Protein AF-A0AAE0KAG1-F1 (afdb_monomer_lite)

Foldseek 3Di:
DDDDDDDDDDDDDDDDDDDDDDDDDPVNLVLLVVLQVVQDDPPDDRDLQSSCVSPPPDHSVRSVCCCQAPRPPLADDDDDDPLLLVLLVVQCVVPPLPQQSSCVSSSHHHSVRSVCCCLQPNPPLADPDDQDPVNVVLLVVCCVVPNLPLVVSCVVPPPRHHSVNSVVSVVVVVD

Organism: NCBI:txid330526

InterPro domains:
  IPR001005 SANT/Myb domain [PF00249] (21-68)
  IPR001005 SANT/Myb domain [PS50090] (16-71)
  IPR001005 SANT/Myb domain [PS50090] (72-122)
  IPR001005 SANT/Myb domain [PS50090] (123-174)
  IPR001005 SANT/Myb domain [SM00717] (20-73)
  IPR001005 SANT/Myb domain [SM00717] (76-124)
  IPR001005 SANT/Myb domain [SM00717] (127-175)
  IPR001005 SANT/Myb domain [cd00167] (24-68)
  IPR001005 SANT/Myb domain [cd00167] (79-119)
  IPR001005 SANT/Myb domain [cd00167] (130-170)
  IPR009057 Homedomain-like superfamily [SSF46689] (20-76)
  IPR009057 Homedomain-like superfamily [SSF46689] (75-170)
  IPR017884 SANT domain [PS51293] (75-114)
  IPR017930 Myb domain [PS51294] (19-68)
  IPR017930 Myb domain [PS51294] (72-126)
  IPR017930 Myb domain [PS51294] (128-175)
  IPR051575 Myb-like DNA-binding [PTHR46621] (21-173)

pLDDT: mean 86.09, std 18.93, range [28.58, 98.38]

Sequence (175 aa):
MSRVAQSTSHTSRGVGGQKARQVWTAEEDRLLSMAVAKETPQNGTISWHRVAAHLQGRNNKDCRKRWHYSIANTIRKGTWTREEDQKLLEAVEVYGPRWSKIAESVGTRNGDQCWKRWYDCLDPRIDKSPWTPEEDSTLLVQVAEHGRNWTEIVNKHFPNRTSLSAKNRYSILQR

Radius of gyration: 24.26 Å; chains: 1; bounding box: 65×44×78 Å

Structure (mmCIF, N/CA/C/O backbone):
data_AF-A0AAE0KAG1-F1
#
_entry.id   AF-A0AAE0KAG1-F1
#
loop_
_atom_site.group_PDB
_atom_site.id
_atom_site.type_symbol
_atom_site.label_atom_id
_atom_site.label_alt_id
_atom_site.label_comp_id
_atom_site.label_asym_id
_atom_site.label_entity_id
_atom_site.label_seq_id
_atom_site.pdbx_PDB_ins_code
_atom_site.Cartn_x
_atom_site.Cartn_y
_atom_site.Cartn_z
_atom_site.occupancy
_atom_site.B_iso_or_equiv
_atom_site.auth_seq_id
_atom_site.auth_comp_id
_atom_site.auth_asym_id
_atom_site.auth_atom_id
_atom_site.pdbx_PDB_model_num
ATOM 1 N N . MET A 1 1 ? -41.945 24.819 -52.074 1.00 39.94 1 MET A N 1
ATOM 2 C CA . MET A 1 1 ? -40.857 24.028 -52.688 1.00 39.94 1 MET A CA 1
ATOM 3 C C . MET A 1 1 ? -39.533 24.434 -52.058 1.00 39.94 1 MET A C 1
ATOM 5 O O . MET A 1 1 ? -39.208 25.604 -52.138 1.00 39.94 1 MET A O 1
ATOM 9 N N . SER A 1 2 ? -38.702 23.625 -51.420 1.00 35.97 2 SER A N 1
ATOM 10 C CA . SER A 1 2 ? -38.822 22.425 -50.586 1.00 35.97 2 SER A CA 1
ATOM 11 C C . SER A 1 2 ? -37.473 22.383 -49.852 1.00 35.97 2 SER A C 1
ATOM 13 O O . SER A 1 2 ? -36.434 22.552 -50.486 1.00 35.97 2 SER A O 1
ATOM 15 N N . ARG A 1 3 ? -37.487 22.291 -48.517 1.00 33.59 3 ARG A N 1
ATOM 16 C CA . ARG A 1 3 ? -36.282 22.378 -47.671 1.00 33.59 3 ARG A CA 1
ATOM 17 C C . ARG A 1 3 ? -35.404 21.134 -47.845 1.00 33.59 3 ARG A C 1
ATOM 19 O O . ARG A 1 3 ? -35.913 20.019 -47.886 1.00 33.59 3 ARG A O 1
ATOM 26 N N . VAL A 1 4 ? -34.093 21.355 -47.910 1.00 34.06 4 VAL A N 1
ATOM 27 C CA . VAL A 1 4 ? -33.045 20.327 -47.957 1.00 34.06 4 VAL A CA 1
ATOM 28 C C . VAL A 1 4 ? -33.028 19.558 -46.631 1.00 34.06 4 VAL A C 1
ATOM 30 O O . VAL A 1 4 ? -32.803 20.151 -45.577 1.00 34.06 4 VAL A O 1
ATOM 33 N N . ALA A 1 5 ? -33.270 18.247 -46.680 1.00 33.25 5 ALA A N 1
ATOM 34 C CA . ALA A 1 5 ? -33.117 17.348 -45.541 1.00 33.25 5 ALA A CA 1
ATOM 35 C C . ALA A 1 5 ? -31.656 16.874 -45.452 1.00 33.25 5 ALA A C 1
ATOM 37 O O . ALA A 1 5 ? -31.151 16.212 -46.357 1.00 33.25 5 ALA A O 1
ATOM 38 N N . GLN A 1 6 ? -30.973 17.222 -44.361 1.00 29.34 6 GLN A N 1
ATOM 39 C CA . GLN A 1 6 ? -29.658 16.682 -44.019 1.00 29.34 6 GLN A CA 1
ATOM 40 C C . GLN A 1 6 ? -29.838 15.257 -43.473 1.00 29.34 6 GLN A C 1
ATOM 42 O O . GLN A 1 6 ? -30.510 15.061 -42.463 1.00 29.34 6 GLN A O 1
ATOM 47 N N . SER A 1 7 ? -29.249 14.263 -44.142 1.00 29.62 7 SER A N 1
ATOM 48 C CA . SER A 1 7 ? -29.175 12.886 -43.640 1.00 29.62 7 SER A CA 1
ATOM 49 C C . SER A 1 7 ? -28.058 12.778 -42.604 1.00 29.62 7 SER A C 1
ATOM 51 O O . SER A 1 7 ? -26.878 12.850 -42.939 1.00 29.62 7 SER A O 1
ATOM 53 N N . THR A 1 8 ? -28.427 12.613 -41.337 1.00 30.09 8 THR A N 1
ATOM 54 C CA . THR A 1 8 ? -27.505 12.339 -40.233 1.00 30.09 8 THR A CA 1
ATOM 55 C C . THR A 1 8 ? -27.244 10.834 -40.141 1.00 30.09 8 THR A C 1
ATOM 57 O O . THR A 1 8 ? -28.046 10.065 -39.615 1.00 30.09 8 THR A O 1
ATOM 60 N N . SER A 1 9 ? -26.094 10.383 -40.642 1.00 30.95 9 SER A N 1
ATOM 61 C CA . SER A 1 9 ? -25.610 9.017 -40.427 1.00 30.95 9 SER A CA 1
ATOM 62 C C . SER A 1 9 ? -25.237 8.817 -38.952 1.00 30.95 9 SER A C 1
ATOM 64 O O . SER A 1 9 ? -24.207 9.308 -38.489 1.00 30.95 9 SER A O 1
ATOM 66 N N . HIS A 1 10 ? -26.083 8.103 -38.208 1.00 28.58 10 HIS A N 1
ATOM 67 C CA . HIS A 1 10 ? -25.784 7.619 -36.860 1.00 28.58 10 HIS A CA 1
ATOM 68 C C . HIS A 1 10 ? -24.826 6.424 -36.938 1.00 28.58 10 HIS A C 1
ATOM 70 O O . HIS A 1 10 ? -25.237 5.294 -37.194 1.00 28.58 10 HIS A O 1
ATOM 76 N N . THR A 1 11 ? -23.538 6.658 -36.690 1.00 31.88 11 THR A N 1
ATOM 77 C CA . THR A 1 11 ? -22.562 5.578 -36.495 1.00 31.88 11 THR A CA 1
ATOM 78 C C . THR A 1 11 ? -22.645 5.094 -35.050 1.00 31.88 11 THR A C 1
ATOM 80 O O . THR A 1 11 ? -22.101 5.715 -34.136 1.00 31.88 11 THR A O 1
ATOM 83 N N . SER A 1 12 ? -23.343 3.979 -34.838 1.00 30.27 12 SER A N 1
ATOM 84 C CA . SER A 1 12 ? -23.394 3.277 -33.553 1.00 30.27 12 SER A CA 1
ATOM 85 C C . SER A 1 12 ? -21.995 2.758 -33.190 1.00 30.27 12 SER A C 1
ATOM 87 O O . SER A 1 12 ? -21.448 1.889 -33.872 1.00 30.27 12 SER A O 1
ATOM 89 N N . ARG A 1 13 ? -21.371 3.318 -32.145 1.00 36.00 13 ARG A N 1
ATOM 90 C CA . ARG A 1 13 ? -20.106 2.808 -31.592 1.00 36.00 13 ARG A CA 1
ATOM 91 C C . ARG A 1 13 ? -20.413 1.660 -30.636 1.00 36.00 13 ARG A C 1
ATOM 93 O O . ARG A 1 13 ? -21.047 1.852 -29.604 1.00 36.00 13 ARG A O 1
ATOM 100 N N . GLY A 1 14 ? -19.947 0.476 -31.028 1.00 34.31 14 GLY A N 1
ATOM 101 C CA . GLY A 1 14 ? -20.160 -0.793 -30.346 1.00 34.31 14 GLY A CA 1
ATOM 102 C C . GLY A 1 14 ? -19.687 -0.821 -28.893 1.00 34.31 14 GLY A C 1
ATOM 103 O O . GLY A 1 14 ? -18.676 -0.229 -28.512 1.00 34.31 14 GLY A O 1
ATOM 104 N N . VAL A 1 15 ? -20.450 -1.570 -28.105 1.00 40.41 15 VAL A N 1
ATOM 105 C CA . VAL A 1 15 ? -20.203 -1.915 -26.707 1.00 40.41 15 VAL A CA 1
ATOM 106 C C . VAL A 1 15 ? -18.886 -2.690 -26.609 1.00 40.41 15 VAL A C 1
ATOM 108 O O . VAL A 1 15 ? -18.759 -3.802 -27.119 1.00 40.41 15 VAL A O 1
ATOM 111 N N . GLY A 1 16 ? -17.880 -2.090 -25.970 1.00 38.12 16 GLY A N 1
ATOM 112 C CA . GLY A 1 16 ? -16.602 -2.739 -25.695 1.00 38.12 16 GLY A CA 1
ATOM 113 C C . GLY A 1 16 ? -16.772 -3.855 -24.667 1.00 38.12 16 GLY A C 1
ATOM 114 O O . GLY A 1 16 ? -16.943 -3.584 -23.481 1.00 38.12 16 GLY A O 1
ATOM 115 N N . GLY A 1 17 ? -16.710 -5.108 -25.121 1.00 40.03 17 GLY A N 1
ATOM 116 C CA . GLY A 1 17 ? -16.670 -6.277 -24.247 1.00 40.03 17 GLY A CA 1
ATOM 117 C C . GLY A 1 17 ? -15.458 -6.219 -23.314 1.00 40.03 17 GLY A C 1
ATOM 118 O O . GLY A 1 17 ? -14.318 -6.053 -23.757 1.00 40.03 17 GLY A O 1
ATOM 119 N N . GLN A 1 18 ? -15.702 -6.340 -22.012 1.00 46.94 18 GLN A N 1
ATOM 120 C CA . GLN A 1 18 ? -14.654 -6.407 -20.999 1.00 46.94 18 GLN A CA 1
ATOM 121 C C . GLN A 1 18 ? -13.824 -7.680 -21.230 1.00 46.94 18 GLN A C 1
ATOM 123 O O . GLN A 1 18 ? -14.296 -8.791 -21.001 1.00 46.94 18 GLN A O 1
ATOM 128 N N . LYS A 1 19 ? -12.586 -7.537 -21.726 1.00 59.00 19 LYS A N 1
ATOM 129 C CA . LYS A 1 19 ? -11.667 -8.673 -21.892 1.00 59.00 19 LYS A CA 1
ATOM 130 C C . LYS A 1 19 ? -11.363 -9.290 -20.526 1.00 59.00 19 LYS A C 1
ATOM 132 O O . LYS A 1 19 ? -10.947 -8.584 -19.607 1.00 59.00 19 LYS A O 1
ATOM 137 N N . ALA A 1 20 ? -11.536 -10.606 -20.416 1.00 64.31 20 ALA A N 1
ATOM 138 C CA . ALA A 1 20 ? -11.183 -11.363 -19.222 1.00 64.31 20 ALA A CA 1
ATOM 139 C C . ALA A 1 20 ? -9.707 -11.136 -18.845 1.00 64.31 20 ALA A C 1
ATOM 141 O O . ALA A 1 20 ? -8.824 -11.070 -19.705 1.00 64.31 20 ALA A O 1
ATOM 142 N N . ARG A 1 21 ? -9.434 -10.998 -17.543 1.00 68.81 21 ARG A N 1
ATOM 143 C CA . ARG A 1 21 ? -8.091 -10.732 -17.016 1.00 68.81 21 ARG A CA 1
ATOM 144 C C . ARG A 1 21 ? -7.209 -11.971 -17.196 1.00 68.81 21 ARG A C 1
ATOM 146 O O . ARG A 1 21 ? -7.263 -12.895 -16.393 1.00 68.81 21 ARG A O 1
ATOM 153 N N . GLN A 1 22 ? -6.388 -11.982 -18.240 1.00 79.38 22 GLN A N 1
ATOM 154 C CA . GLN A 1 22 ? -5.492 -13.097 -18.551 1.00 79.38 22 GLN A CA 1
ATOM 155 C C . GLN A 1 22 ? -4.359 -13.209 -17.512 1.00 79.38 22 GLN A C 1
ATOM 157 O O . GLN A 1 22 ? -3.547 -12.290 -17.355 1.00 79.38 22 GLN A O 1
ATOM 162 N N . VAL A 1 23 ? -4.294 -14.340 -16.808 1.00 88.31 23 VAL A N 1
ATOM 163 C CA . VAL A 1 23 ? -3.287 -14.643 -15.773 1.00 88.31 23 VAL A CA 1
ATOM 164 C C . VAL A 1 23 ? -1.945 -14.976 -16.428 1.00 88.31 23 VAL A C 1
ATOM 166 O O . VAL A 1 23 ? -1.932 -15.617 -17.471 1.00 88.31 23 VAL A O 1
ATOM 169 N N . TRP A 1 24 ? -0.832 -14.500 -15.863 1.00 90.19 24 TRP A N 1
ATOM 170 C CA . TRP A 1 24 ? 0.523 -14.817 -16.339 1.00 90.19 24 TRP A CA 1
ATOM 171 C C . TRP A 1 24 ? 0.952 -16.207 -15.870 1.00 90.19 24 TRP A C 1
ATOM 173 O O . TRP A 1 24 ? 0.863 -16.508 -14.678 1.00 90.19 24 TRP A O 1
ATOM 183 N N . THR A 1 25 ? 1.420 -17.029 -16.800 1.00 91.62 25 THR A N 1
ATOM 184 C CA . THR A 1 25 ? 1.972 -18.362 -16.540 1.00 91.62 25 THR A CA 1
ATOM 185 C C . THR A 1 25 ? 3.476 -18.302 -16.270 1.00 91.62 25 THR A C 1
ATOM 187 O O . THR A 1 25 ? 4.148 -17.334 -16.625 1.00 91.62 25 THR A O 1
ATOM 190 N N . ALA A 1 26 ? 4.026 -19.360 -15.664 1.00 88.94 26 ALA A N 1
ATOM 191 C CA . ALA A 1 26 ? 5.466 -19.463 -15.422 1.00 88.94 26 ALA A CA 1
ATOM 192 C C . ALA A 1 26 ? 6.283 -19.458 -16.728 1.00 88.94 26 ALA A C 1
ATOM 194 O O . ALA A 1 26 ? 7.365 -18.875 -16.771 1.00 88.94 26 ALA A O 1
ATOM 195 N N . GLU A 1 27 ? 5.754 -20.053 -17.802 1.00 90.31 27 GLU A N 1
ATOM 196 C CA . GLU A 1 27 ? 6.417 -20.025 -19.109 1.00 90.31 27 GLU A CA 1
ATOM 197 C C . GLU A 1 27 ? 6.400 -18.618 -19.716 1.00 90.31 27 GLU A C 1
ATOM 199 O O . GLU A 1 27 ? 7.425 -18.152 -20.204 1.00 90.31 27 GLU A O 1
ATOM 204 N N . GLU A 1 28 ? 5.285 -17.887 -19.618 1.00 92.19 28 GLU A N 1
ATOM 205 C CA . GLU A 1 28 ? 5.250 -16.481 -20.039 1.00 92.19 28 GLU A CA 1
ATOM 206 C C . GLU A 1 28 ? 6.227 -15.615 -19.228 1.00 92.19 28 GLU A C 1
ATOM 208 O O . GLU A 1 28 ? 6.883 -14.746 -19.796 1.00 92.19 28 GLU A O 1
ATOM 213 N N . ASP A 1 29 ? 6.375 -15.852 -17.921 1.00 91.69 29 ASP A N 1
ATOM 214 C CA . ASP A 1 29 ? 7.367 -15.148 -17.098 1.00 91.69 29 ASP A CA 1
ATOM 215 C C . ASP A 1 29 ? 8.808 -15.461 -17.533 1.00 91.69 29 ASP A C 1
ATOM 217 O O . ASP A 1 29 ? 9.655 -14.560 -17.591 1.00 91.69 29 ASP A O 1
ATOM 221 N N . ARG A 1 30 ? 9.089 -16.724 -17.880 1.00 91.88 30 ARG A N 1
ATOM 222 C CA . ARG A 1 30 ? 10.385 -17.154 -18.421 1.00 91.88 30 ARG A CA 1
ATOM 223 C C . ARG A 1 30 ? 10.673 -16.465 -19.752 1.00 91.88 30 ARG A C 1
ATOM 225 O O . ARG A 1 30 ? 11.743 -15.877 -19.913 1.00 91.88 30 ARG A O 1
ATOM 232 N N . LEU A 1 31 ? 9.706 -16.470 -20.670 1.00 92.88 31 LEU A N 1
ATOM 233 C CA . LEU A 1 31 ? 9.805 -15.801 -21.968 1.00 92.88 31 LEU A CA 1
ATOM 234 C C . LEU A 1 31 ? 9.983 -14.289 -21.811 1.00 92.88 31 LEU A C 1
ATOM 236 O O . LEU A 1 31 ? 10.839 -13.710 -22.476 1.00 92.88 31 LEU A O 1
ATOM 240 N N . LEU A 1 32 ? 9.242 -13.655 -20.897 1.00 92.31 32 LEU A N 1
ATOM 241 C CA . LEU A 1 32 ? 9.390 -12.231 -20.601 1.00 92.31 32 LEU A CA 1
ATOM 242 C C . LEU A 1 32 ? 10.790 -11.913 -20.076 1.00 92.31 32 LEU A C 1
ATOM 244 O O . LEU A 1 32 ? 11.401 -10.943 -20.516 1.00 92.31 32 LEU A O 1
ATOM 248 N N . SER A 1 33 ? 11.322 -12.750 -19.187 1.00 91.38 33 SER A N 1
ATOM 249 C CA . SER A 1 33 ? 12.671 -12.576 -18.643 1.00 91.38 33 SER A CA 1
ATOM 250 C C . SER A 1 33 ? 13.749 -12.702 -19.712 1.00 91.38 33 SER A C 1
ATOM 252 O O . SER A 1 33 ? 14.633 -11.850 -19.801 1.00 91.38 33 SER A O 1
ATOM 254 N N . MET A 1 34 ? 13.644 -13.720 -20.568 1.00 91.25 34 MET A N 1
ATOM 255 C CA . MET A 1 34 ? 14.562 -13.915 -21.691 1.00 91.25 34 MET A CA 1
ATOM 256 C C . MET A 1 34 ? 14.482 -12.765 -22.700 1.00 91.25 34 MET A C 1
ATOM 258 O O . MET A 1 34 ? 15.513 -12.262 -23.145 1.00 91.25 34 MET A O 1
ATOM 262 N N . ALA A 1 35 ? 13.270 -12.321 -23.042 1.00 92.06 35 ALA A N 1
ATOM 263 C CA . ALA A 1 35 ? 13.053 -11.222 -23.974 1.00 92.06 35 ALA A CA 1
ATOM 264 C C . ALA A 1 35 ? 13.603 -9.898 -23.429 1.00 92.06 35 ALA A C 1
ATOM 266 O O . ALA A 1 35 ? 14.241 -9.157 -24.170 1.00 92.06 35 ALA A O 1
ATOM 267 N N . VAL A 1 36 ? 13.426 -9.612 -22.135 1.00 90.81 36 VAL A N 1
ATOM 268 C CA . VAL A 1 36 ? 14.023 -8.424 -21.512 1.00 90.81 36 VAL A CA 1
ATOM 269 C C . VAL A 1 36 ? 15.547 -8.512 -21.517 1.00 90.81 36 VAL A C 1
ATOM 271 O O . VAL A 1 36 ? 16.189 -7.544 -21.912 1.00 90.81 36 VAL A O 1
ATOM 274 N N . ALA A 1 37 ? 16.139 -9.654 -21.160 1.00 88.75 37 ALA A N 1
ATOM 275 C CA . ALA A 1 37 ? 17.594 -9.823 -21.205 1.00 88.75 37 ALA A CA 1
ATOM 276 C C . ALA A 1 37 ? 18.165 -9.622 -22.621 1.00 88.75 37 ALA A C 1
ATOM 278 O O . ALA A 1 37 ? 19.217 -9.010 -22.778 1.00 88.75 37 ALA A O 1
ATOM 279 N N . LYS A 1 38 ? 17.448 -10.087 -23.652 1.00 88.19 38 LYS A N 1
ATOM 280 C CA . LYS A 1 38 ? 17.839 -9.934 -25.059 1.00 88.19 38 LYS A CA 1
ATOM 281 C C . LYS A 1 38 ? 17.690 -8.498 -25.573 1.00 88.19 38 LYS A C 1
ATOM 283 O O . LYS A 1 38 ? 18.543 -8.020 -26.311 1.00 88.19 38 LYS A O 1
ATOM 288 N N . GLU A 1 39 ? 16.600 -7.828 -25.211 1.00 85.81 39 GLU A N 1
ATOM 289 C CA . GLU A 1 39 ? 16.239 -6.502 -25.730 1.00 85.81 39 GLU A CA 1
ATOM 290 C C . GLU A 1 39 ? 16.750 -5.342 -24.861 1.00 85.81 39 GLU A C 1
ATOM 292 O O . GLU A 1 39 ? 16.457 -4.188 -25.171 1.00 85.81 39 GLU A O 1
ATOM 297 N N . THR A 1 40 ? 17.490 -5.618 -23.778 1.00 83.75 40 THR A N 1
ATOM 298 C CA . THR A 1 40 ? 18.159 -4.592 -22.959 1.00 83.75 40 THR A CA 1
ATOM 299 C C . THR A 1 40 ? 19.528 -4.275 -23.569 1.00 83.75 40 THR A C 1
ATOM 301 O O . THR A 1 40 ? 20.446 -5.087 -23.449 1.00 83.75 40 THR A O 1
ATOM 304 N N . PRO A 1 41 ? 19.717 -3.112 -24.220 1.00 78.25 41 PRO A N 1
ATOM 305 C CA . PRO A 1 41 ? 21.027 -2.715 -24.719 1.00 78.25 41 PRO A CA 1
ATOM 306 C C . PRO A 1 41 ? 21.944 -2.388 -23.536 1.00 78.25 41 PRO A C 1
ATOM 308 O O . PRO A 1 41 ? 21.475 -1.887 -22.516 1.00 78.25 41 PRO A O 1
ATOM 311 N N . GLN A 1 42 ? 23.258 -2.570 -23.699 1.00 67.12 42 GLN A N 1
ATOM 312 C CA . GLN A 1 42 ? 24.260 -2.275 -22.658 1.00 67.12 42 GLN A CA 1
ATOM 313 C C . GLN A 1 42 ? 24.211 -0.826 -22.132 1.00 67.12 42 GLN A C 1
ATOM 315 O O . GLN A 1 42 ? 24.707 -0.572 -21.042 1.00 67.12 42 GLN A O 1
ATOM 320 N N . ASN A 1 43 ? 23.598 0.111 -22.869 1.00 60.25 43 ASN A N 1
ATOM 321 C CA . ASN A 1 43 ? 23.441 1.505 -22.450 1.00 60.25 43 ASN A CA 1
ATOM 322 C C . ASN A 1 43 ? 22.128 2.148 -22.952 1.00 60.25 43 ASN A C 1
ATOM 324 O O . ASN A 1 43 ? 22.111 3.297 -23.392 1.00 60.25 43 ASN A O 1
ATOM 328 N N . GLY A 1 44 ? 21.020 1.396 -22.961 1.00 73.38 44 GLY A N 1
ATOM 329 C CA . GLY A 1 44 ? 19.764 1.847 -23.575 1.00 73.38 44 GLY A CA 1
ATOM 330 C C . GLY A 1 44 ? 18.498 1.544 -22.779 1.00 73.38 44 GLY A C 1
ATOM 331 O O . GLY A 1 44 ? 18.499 0.811 -21.794 1.00 73.38 44 GLY A O 1
ATOM 332 N N . THR A 1 45 ? 17.385 2.119 -23.231 1.00 81.12 45 THR A N 1
ATOM 333 C CA . THR A 1 45 ? 16.052 1.846 -22.687 1.00 81.12 45 THR A CA 1
ATOM 334 C C . THR A 1 45 ? 15.454 0.587 -23.3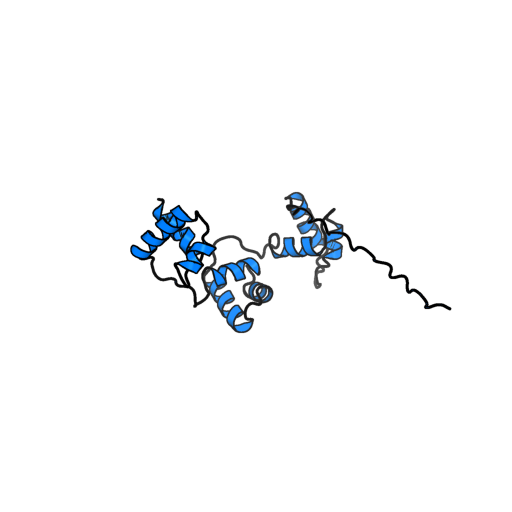17 1.00 81.12 45 THR A C 1
ATOM 336 O O . THR A 1 45 ? 15.588 0.342 -24.515 1.00 81.12 45 THR A O 1
ATOM 339 N N . ILE A 1 46 ? 14.766 -0.221 -22.506 1.00 85.88 46 ILE A N 1
ATOM 340 C CA . ILE A 1 46 ? 14.104 -1.448 -22.968 1.00 85.88 46 ILE A CA 1
ATOM 341 C C . ILE A 1 46 ? 12.952 -1.089 -23.914 1.00 85.88 46 ILE A C 1
ATOM 343 O O . ILE A 1 46 ? 12.013 -0.380 -23.533 1.00 85.88 46 ILE A O 1
ATOM 347 N N . SER A 1 47 ? 12.972 -1.637 -25.133 1.00 90.12 47 SER A N 1
ATOM 348 C CA . SER A 1 47 ? 11.851 -1.512 -26.067 1.00 90.12 47 SER A CA 1
ATOM 349 C C . SER A 1 47 ? 10.768 -2.547 -25.764 1.00 90.12 47 SER A C 1
ATOM 351 O O . SER A 1 47 ? 10.797 -3.679 -26.245 1.00 90.12 47 SER A O 1
ATOM 353 N N . TRP A 1 48 ? 9.747 -2.141 -25.008 1.00 92.19 48 TRP A N 1
ATOM 354 C CA . TRP A 1 48 ? 8.620 -3.017 -24.656 1.00 92.19 48 TRP A CA 1
ATOM 355 C C . TRP A 1 48 ? 7.818 -3.531 -25.858 1.00 92.19 48 TRP A C 1
ATOM 357 O O . TRP A 1 48 ? 7.149 -4.554 -25.749 1.00 92.19 48 TRP A O 1
ATOM 367 N N . HIS A 1 49 ? 7.885 -2.846 -27.004 1.00 92.00 49 HIS A N 1
ATOM 368 C CA . HIS A 1 49 ? 7.305 -3.338 -28.257 1.00 92.00 49 HIS A CA 1
ATOM 369 C C . HIS A 1 49 ? 8.028 -4.589 -28.755 1.00 92.00 49 HIS A C 1
ATOM 371 O O . HIS A 1 49 ? 7.374 -5.554 -29.138 1.00 92.00 49 HIS A O 1
ATOM 377 N N . ARG A 1 50 ? 9.365 -4.593 -28.706 1.00 92.25 50 ARG A N 1
ATOM 378 C CA . ARG A 1 50 ? 10.169 -5.754 -29.104 1.00 92.25 50 ARG A CA 1
ATOM 379 C C . ARG A 1 50 ? 10.022 -6.894 -28.109 1.00 92.25 50 ARG A C 1
ATOM 381 O O . ARG A 1 50 ? 9.793 -8.022 -28.518 1.00 92.25 50 ARG A O 1
ATOM 388 N N . VAL A 1 51 ? 10.015 -6.582 -26.812 1.00 92.88 51 VAL A N 1
ATOM 389 C CA . VAL A 1 51 ? 9.738 -7.573 -25.760 1.00 92.88 51 VAL A CA 1
ATOM 390 C C . VAL A 1 51 ? 8.389 -8.262 -25.992 1.00 92.88 51 VAL A C 1
ATOM 392 O O . VAL A 1 51 ? 8.319 -9.486 -25.970 1.00 92.88 51 VAL A O 1
ATOM 395 N N . ALA A 1 52 ? 7.325 -7.503 -26.274 1.00 94.00 52 ALA A N 1
ATOM 396 C CA . ALA A 1 52 ? 5.999 -8.074 -26.517 1.00 94.00 52 ALA A CA 1
ATOM 397 C C . ALA A 1 52 ? 5.924 -8.953 -27.776 1.00 94.00 52 ALA A C 1
ATOM 399 O O . ALA A 1 52 ? 5.120 -9.878 -27.808 1.00 94.00 52 ALA A O 1
ATOM 400 N N . ALA A 1 53 ? 6.777 -8.733 -28.784 1.00 92.81 53 ALA A N 1
ATOM 401 C CA . ALA A 1 53 ? 6.826 -9.587 -29.974 1.00 92.81 53 ALA A CA 1
ATOM 402 C C . ALA A 1 53 ? 7.235 -11.041 -29.657 1.00 92.81 53 ALA A C 1
ATOM 404 O O . ALA A 1 53 ? 6.945 -11.943 -30.439 1.00 92.81 53 ALA A O 1
ATOM 405 N N . HIS A 1 54 ? 7.861 -11.280 -28.499 1.00 90.31 54 HIS A N 1
ATOM 406 C CA . HIS A 1 54 ? 8.203 -12.617 -28.010 1.00 90.31 54 HIS A CA 1
ATOM 407 C C . HIS A 1 54 ? 7.065 -13.311 -27.240 1.00 90.31 54 HIS A C 1
ATOM 409 O O . HIS A 1 54 ? 7.181 -14.497 -26.937 1.00 90.31 54 HIS A O 1
ATOM 415 N N . LEU A 1 55 ? 5.978 -12.603 -26.914 1.00 90.62 55 LEU A N 1
ATOM 416 C CA . LEU A 1 55 ? 4.881 -13.104 -26.082 1.00 90.62 55 LEU A CA 1
ATOM 417 C C . LEU A 1 55 ? 3.561 -13.063 -26.853 1.00 90.62 55 LEU A C 1
ATOM 419 O O . LEU A 1 55 ? 2.915 -12.022 -26.982 1.00 90.62 55 LEU A O 1
ATOM 423 N N . GLN A 1 56 ? 3.128 -14.222 -27.343 1.00 87.56 56 GLN A N 1
ATOM 424 C CA . GLN A 1 56 ? 1.861 -14.335 -28.061 1.00 87.56 56 GLN A CA 1
ATOM 425 C C . GLN A 1 56 ? 0.690 -13.963 -27.139 1.00 87.56 56 GLN A C 1
ATOM 427 O O . GLN A 1 56 ? 0.555 -14.481 -26.033 1.00 87.56 56 GLN A O 1
ATOM 432 N N . GLY A 1 57 ? -0.156 -13.033 -27.585 1.00 87.50 57 GLY A N 1
ATOM 433 C CA . GLY A 1 57 ? -1.326 -12.585 -26.824 1.00 87.50 57 GLY A CA 1
ATOM 434 C C . GLY A 1 57 ? -1.047 -11.562 -25.713 1.00 87.50 57 GLY A C 1
ATOM 435 O O . GLY A 1 57 ? -1.999 -11.107 -25.082 1.00 87.50 57 GLY A O 1
ATOM 436 N N . ARG A 1 58 ? 0.207 -11.135 -25.493 1.00 90.88 58 ARG A N 1
ATOM 437 C CA . ARG A 1 58 ? 0.543 -10.035 -24.569 1.00 90.88 58 ARG A CA 1
ATOM 438 C C . ARG A 1 58 ? 0.945 -8.789 -25.340 1.00 90.88 58 ARG A C 1
ATOM 440 O O . ARG A 1 58 ? 1.662 -8.856 -26.329 1.00 90.88 58 ARG A O 1
ATOM 447 N N . ASN A 1 59 ? 0.504 -7.625 -24.871 1.00 92.56 59 ASN A N 1
ATOM 448 C CA . ASN A 1 59 ? 0.949 -6.353 -25.438 1.00 92.56 59 ASN A CA 1
ATOM 449 C C . ASN A 1 59 ? 2.113 -5.749 -24.631 1.00 92.56 59 ASN A C 1
ATOM 451 O O . ASN A 1 59 ? 2.456 -6.198 -23.534 1.00 92.56 59 ASN A O 1
ATOM 455 N N . ASN A 1 60 ? 2.711 -4.686 -25.172 1.00 92.00 60 ASN A N 1
ATOM 456 C CA . ASN A 1 60 ? 3.832 -3.976 -24.553 1.00 92.00 60 ASN A CA 1
ATOM 457 C C . ASN A 1 60 ? 3.532 -3.454 -23.131 1.00 92.00 60 ASN A C 1
ATOM 459 O O . ASN A 1 60 ? 4.416 -3.491 -22.274 1.00 92.00 60 ASN A O 1
ATOM 463 N N . LYS A 1 61 ? 2.301 -3.006 -22.849 1.00 90.50 61 LYS A N 1
ATOM 464 C CA . LYS A 1 61 ? 1.889 -2.475 -21.544 1.00 90.50 61 LYS A CA 1
ATOM 465 C C . LYS A 1 61 ? 1.817 -3.599 -20.524 1.00 90.50 61 LYS A C 1
ATOM 467 O O . LYS A 1 61 ? 2.300 -3.422 -19.408 1.00 90.50 61 LYS A O 1
ATOM 472 N N . ASP A 1 62 ? 1.276 -4.749 -20.918 1.00 91.56 62 ASP A N 1
ATOM 473 C CA . ASP A 1 62 ? 1.198 -5.937 -20.069 1.00 91.56 62 ASP A CA 1
ATOM 474 C C . ASP A 1 62 ? 2.595 -6.433 -19.703 1.00 91.56 62 ASP A C 1
ATOM 476 O O . ASP A 1 62 ? 2.867 -6.665 -18.527 1.00 91.56 62 ASP A O 1
ATOM 480 N N . CYS A 1 63 ? 3.495 -6.521 -20.688 1.00 92.12 63 CYS A N 1
ATOM 481 C CA . CYS A 1 63 ? 4.885 -6.935 -20.484 1.00 92.12 63 CYS A CA 1
ATOM 482 C C . CYS A 1 63 ? 5.620 -5.970 -19.546 1.00 92.12 63 CYS A C 1
ATOM 484 O O . CYS A 1 63 ? 6.190 -6.392 -18.540 1.00 92.12 63 CYS A O 1
ATOM 486 N N . ARG A 1 64 ? 5.541 -4.659 -19.817 1.00 90.62 64 ARG A N 1
ATOM 487 C CA . ARG A 1 64 ? 6.149 -3.622 -18.970 1.00 90.62 64 ARG A CA 1
ATOM 488 C C . ARG A 1 64 ? 5.637 -3.700 -17.538 1.00 90.62 64 ARG A C 1
ATOM 490 O O . ARG A 1 64 ? 6.422 -3.651 -16.591 1.00 90.62 64 ARG A O 1
ATOM 497 N N . LYS A 1 65 ? 4.317 -3.807 -17.375 1.00 88.06 65 LYS A N 1
ATOM 498 C CA . LYS A 1 65 ? 3.684 -3.901 -16.061 1.00 88.06 65 LYS A CA 1
ATOM 499 C C . LYS A 1 65 ? 4.142 -5.164 -15.342 1.00 88.06 65 LYS A C 1
ATOM 501 O O . LYS A 1 65 ? 4.599 -5.068 -14.210 1.00 88.06 65 LYS A O 1
ATOM 506 N N . ARG A 1 66 ? 4.076 -6.331 -15.991 1.00 90.31 66 ARG A N 1
ATOM 507 C CA . ARG A 1 66 ? 4.494 -7.606 -15.393 1.00 90.31 66 ARG A CA 1
ATOM 508 C C . ARG A 1 66 ? 5.953 -7.572 -14.947 1.00 90.31 66 ARG A C 1
ATOM 510 O O . ARG A 1 66 ? 6.239 -7.983 -13.824 1.00 90.31 66 ARG A O 1
ATOM 517 N N . TRP A 1 67 ? 6.841 -7.025 -15.776 1.00 89.06 67 TRP A N 1
ATOM 518 C CA . TRP A 1 67 ? 8.252 -6.885 -15.436 1.00 89.06 67 TRP A CA 1
ATOM 519 C C . TRP A 1 67 ? 8.454 -6.045 -14.175 1.00 89.06 67 TRP A C 1
ATOM 521 O O . TRP A 1 67 ? 8.930 -6.562 -13.167 1.00 89.06 67 TRP A O 1
ATOM 531 N N . HIS A 1 68 ? 8.018 -4.783 -14.191 1.00 82.94 68 HIS A N 1
ATOM 532 C CA . HIS A 1 68 ? 8.261 -3.854 -13.083 1.00 82.94 68 HIS A CA 1
ATOM 533 C C . HIS A 1 68 ? 7.501 -4.191 -11.797 1.00 82.94 68 HIS A C 1
ATOM 535 O O . HIS A 1 68 ? 7.875 -3.704 -10.737 1.00 82.94 68 HIS A O 1
ATOM 541 N N . TYR A 1 69 ? 6.428 -4.981 -11.867 1.00 81.62 69 TYR A N 1
ATOM 542 C CA . TYR A 1 69 ? 5.602 -5.285 -10.697 1.00 81.62 69 TYR A CA 1
ATOM 543 C C . TYR A 1 69 ? 5.866 -6.670 -10.111 1.00 81.62 69 TYR A C 1
ATOM 545 O O . TYR A 1 69 ? 5.411 -6.944 -8.999 1.00 81.62 69 TYR A O 1
ATOM 553 N N . SER A 1 70 ? 6.498 -7.586 -10.849 1.00 77.25 70 SER A N 1
ATOM 554 C CA . SER A 1 70 ? 6.530 -8.996 -10.436 1.00 77.25 70 SER A CA 1
ATOM 555 C C . SER A 1 70 ? 7.786 -9.776 -10.803 1.00 77.25 70 SER A C 1
ATOM 557 O O . SER A 1 70 ? 8.077 -10.722 -10.075 1.00 77.25 70 SER A O 1
ATOM 559 N N . ILE A 1 71 ? 8.493 -9.429 -11.885 1.00 80.88 71 ILE A N 1
ATOM 560 C CA . ILE A 1 71 ? 9.641 -10.224 -12.364 1.00 80.88 71 ILE A CA 1
ATOM 561 C C . ILE A 1 71 ? 10.981 -9.554 -12.079 1.00 80.88 71 ILE A C 1
ATOM 563 O O . ILE A 1 71 ? 11.937 -10.251 -11.752 1.00 80.88 71 ILE A O 1
ATOM 567 N N . ALA A 1 72 ? 11.071 -8.227 -12.200 1.00 78.94 72 ALA A N 1
ATOM 568 C CA . ALA A 1 72 ? 12.319 -7.522 -11.951 1.00 78.94 72 ALA A CA 1
ATOM 569 C C . ALA A 1 72 ? 12.856 -7.913 -10.565 1.00 78.94 72 ALA A C 1
ATOM 571 O O . ALA A 1 72 ? 12.176 -7.709 -9.559 1.00 78.94 72 ALA A O 1
ATOM 572 N N . ASN A 1 73 ? 14.071 -8.472 -10.520 1.00 69.75 73 ASN A N 1
ATOM 573 C CA . ASN A 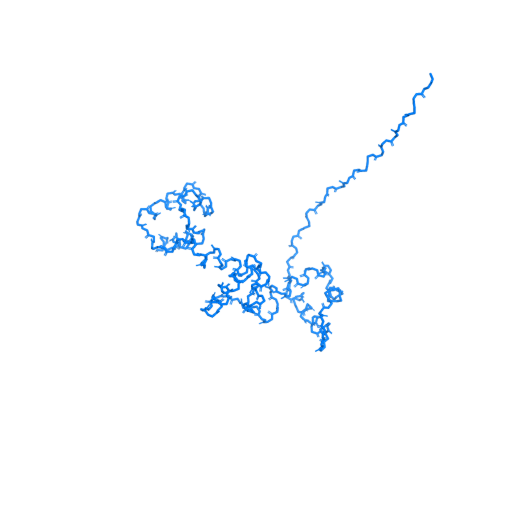1 73 ? 14.693 -8.994 -9.294 1.00 69.75 73 ASN A CA 1
ATOM 574 C C . ASN A 1 73 ?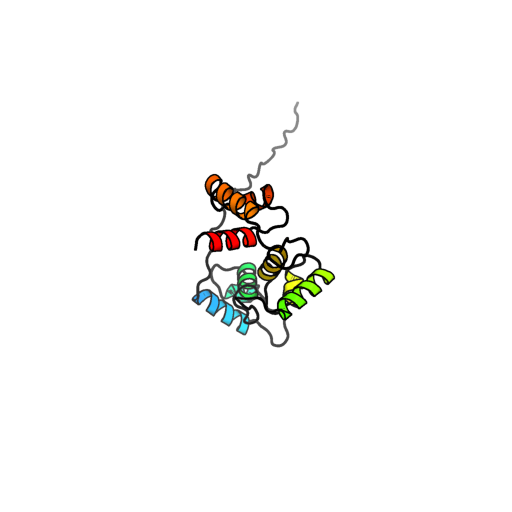 14.914 -7.907 -8.220 1.00 69.75 73 ASN A C 1
ATOM 576 O O . ASN A 1 73 ? 15.265 -8.190 -7.081 1.00 69.75 73 ASN A O 1
ATOM 580 N N . THR A 1 74 ? 14.696 -6.645 -8.583 1.00 74.12 74 THR A N 1
ATOM 581 C CA . THR A 1 74 ? 14.686 -5.511 -7.667 1.00 74.12 74 THR A CA 1
ATOM 582 C C . THR A 1 74 ? 13.436 -5.473 -6.784 1.00 74.12 74 THR A C 1
ATOM 584 O O . THR A 1 74 ? 13.486 -4.883 -5.713 1.00 74.12 74 THR A O 1
ATOM 587 N N . ILE A 1 75 ? 12.323 -6.110 -7.164 1.00 79.50 75 ILE A N 1
ATOM 588 C CA . ILE A 1 75 ? 11.058 -6.019 -6.423 1.00 79.50 75 ILE A CA 1
ATOM 589 C C . ILE A 1 75 ? 10.974 -7.088 -5.332 1.00 79.50 75 ILE A C 1
ATOM 591 O O . ILE A 1 75 ? 10.749 -8.271 -5.593 1.00 79.50 75 ILE A O 1
ATOM 595 N N . ARG A 1 76 ? 11.078 -6.655 -4.074 1.00 80.75 76 ARG A N 1
ATOM 596 C CA . ARG A 1 76 ? 10.975 -7.519 -2.895 1.00 80.75 76 ARG A CA 1
ATOM 597 C C . ARG A 1 76 ? 9.514 -7.764 -2.507 1.00 80.75 76 ARG A C 1
ATOM 599 O O . ARG A 1 76 ? 8.676 -6.855 -2.454 1.00 80.75 76 ARG A O 1
ATOM 606 N N . LYS A 1 77 ? 9.211 -9.020 -2.174 1.00 81.62 77 LYS A N 1
ATOM 607 C CA . LYS A 1 77 ? 7.952 -9.448 -1.543 1.00 81.62 77 LYS A CA 1
ATOM 608 C C . LYS A 1 77 ? 8.175 -9.630 -0.038 1.00 81.62 77 LYS A C 1
ATOM 610 O O . LYS A 1 77 ? 9.273 -9.978 0.379 1.00 81.62 77 LYS A O 1
ATOM 615 N N . GLY A 1 78 ? 7.129 -9.423 0.762 1.00 87.06 78 GLY A N 1
ATOM 616 C CA . GLY A 1 78 ? 7.173 -9.617 2.218 1.00 87.06 78 GLY A CA 1
ATOM 617 C C . GLY A 1 78 ? 7.326 -8.324 3.020 1.00 87.06 78 GLY A C 1
ATOM 618 O O . GLY A 1 78 ? 7.019 -7.240 2.516 1.00 87.06 78 GLY A O 1
ATOM 619 N N . THR A 1 79 ? 7.756 -8.473 4.275 1.00 92.44 79 THR A N 1
ATOM 620 C CA . THR A 1 79 ? 7.817 -7.431 5.313 1.00 92.44 79 THR A CA 1
ATOM 621 C C . THR A 1 79 ? 8.635 -6.220 4.881 1.00 92.44 79 THR A C 1
ATOM 623 O O . THR A 1 79 ? 9.665 -6.381 4.232 1.00 92.44 79 THR A O 1
ATOM 626 N N . TRP A 1 80 ? 8.163 -5.024 5.232 1.00 96.06 80 TRP A N 1
ATOM 627 C CA . TRP A 1 80 ? 8.872 -3.760 5.025 1.00 96.06 80 TRP A CA 1
ATOM 628 C C . TRP A 1 80 ? 9.974 -3.584 6.063 1.00 96.06 80 TRP A C 1
ATOM 630 O O . TRP A 1 80 ? 9.735 -3.811 7.251 1.00 96.06 80 TRP A O 1
ATOM 640 N N . THR A 1 81 ? 11.169 -3.198 5.624 1.00 96.38 81 THR A N 1
ATOM 641 C CA . THR A 1 81 ? 12.247 -2.816 6.544 1.00 96.38 81 THR A CA 1
ATOM 642 C C . THR A 1 81 ? 12.113 -1.351 6.957 1.00 96.38 81 THR A C 1
ATOM 644 O O . THR A 1 81 ? 11.413 -0.570 6.309 1.00 96.38 81 THR A O 1
ATOM 647 N N . ARG A 1 82 ? 12.802 -0.959 8.036 1.00 96.75 82 ARG A N 1
ATOM 648 C CA . ARG A 1 82 ? 12.797 0.436 8.507 1.00 96.75 82 ARG A CA 1
ATOM 649 C C . ARG A 1 82 ? 13.408 1.381 7.476 1.00 96.75 82 ARG A C 1
ATOM 651 O O . ARG A 1 82 ? 12.925 2.490 7.304 1.00 96.75 82 ARG A O 1
ATOM 658 N N . GLU A 1 83 ? 14.429 0.926 6.759 1.00 96.62 83 GLU A N 1
ATOM 659 C CA . GLU A 1 83 ? 15.094 1.689 5.702 1.00 96.62 83 GLU A CA 1
ATOM 660 C C . GLU A 1 83 ? 14.163 1.901 4.503 1.00 96.62 83 GLU A C 1
ATOM 662 O O . GLU A 1 83 ? 14.168 2.971 3.900 1.00 96.62 83 GLU A O 1
ATOM 667 N N . GLU A 1 84 ? 13.347 0.899 4.153 1.00 97.12 84 GLU A N 1
ATOM 668 C CA . GLU A 1 84 ? 12.332 1.045 3.105 1.00 97.12 84 GLU A CA 1
ATOM 669 C C . GLU A 1 84 ? 11.238 2.036 3.516 1.00 97.12 84 GLU A C 1
ATOM 671 O O . GLU A 1 84 ? 10.861 2.884 2.708 1.00 97.12 84 GLU A O 1
ATOM 676 N N . ASP A 1 85 ? 10.756 1.956 4.761 1.00 98.00 85 ASP A N 1
ATOM 677 C CA . ASP A 1 85 ? 9.775 2.905 5.298 1.00 98.00 85 ASP A CA 1
ATOM 678 C C . ASP A 1 85 ? 10.334 4.335 5.317 1.00 98.00 85 ASP A C 1
ATOM 680 O O . ASP A 1 85 ? 9.643 5.261 4.897 1.00 98.00 85 ASP A O 1
ATOM 684 N N . GLN A 1 86 ? 11.592 4.513 5.734 1.00 98.12 86 GLN A N 1
ATOM 685 C CA . GLN A 1 86 ? 12.258 5.815 5.768 1.00 98.12 86 GLN A CA 1
ATOM 686 C C . GLN A 1 86 ? 12.364 6.433 4.368 1.00 98.12 86 GLN A C 1
ATOM 688 O O . GLN A 1 86 ? 11.948 7.572 4.163 1.00 98.12 86 GLN A O 1
ATOM 693 N N . LYS A 1 87 ? 12.828 5.663 3.375 1.00 98.06 87 LYS A N 1
ATOM 694 C CA . LYS A 1 87 ? 12.879 6.123 1.977 1.00 98.06 87 LYS A CA 1
ATOM 695 C C . LYS A 1 87 ? 11.500 6.470 1.428 1.00 98.06 87 LYS A C 1
ATOM 697 O O . LYS A 1 87 ? 11.369 7.408 0.646 1.00 98.06 87 LYS A O 1
ATOM 702 N N . LEU A 1 88 ? 10.475 5.699 1.795 1.00 98.38 88 LEU A N 1
ATOM 703 C CA . LEU A 1 88 ? 9.104 5.959 1.371 1.00 98.38 88 LEU A CA 1
ATOM 704 C C . LEU A 1 88 ? 8.600 7.279 1.964 1.00 98.38 88 LEU A C 1
ATOM 706 O O . LEU A 1 88 ? 8.071 8.092 1.212 1.00 98.38 88 LEU A O 1
ATOM 710 N N . LEU A 1 89 ? 8.797 7.503 3.267 1.00 98.25 89 LEU A N 1
ATOM 711 C CA . LEU A 1 89 ? 8.433 8.746 3.957 1.00 98.25 89 LEU A CA 1
ATOM 712 C C . LEU A 1 89 ? 9.096 9.960 3.292 1.00 98.25 89 LEU A C 1
ATOM 714 O O . LEU A 1 89 ? 8.399 10.870 2.852 1.00 98.25 89 LEU A O 1
ATOM 718 N N . GLU A 1 90 ? 10.420 9.929 3.126 1.00 98.12 90 GLU A N 1
ATOM 719 C CA . GLU A 1 90 ? 11.183 11.001 2.469 1.00 98.12 90 GLU A CA 1
ATOM 720 C C . GLU A 1 90 ? 10.687 11.272 1.044 1.00 98.12 90 GLU A C 1
ATOM 722 O O . GLU A 1 90 ? 10.492 12.417 0.636 1.00 98.12 90 GLU A O 1
ATOM 727 N N . ALA A 1 91 ? 10.436 10.215 0.273 1.00 98.06 91 ALA A N 1
ATOM 728 C CA . ALA A 1 91 ? 9.956 10.353 -1.091 1.00 98.06 91 ALA A CA 1
ATOM 729 C C . ALA A 1 91 ? 8.516 10.889 -1.165 1.00 98.06 91 ALA A C 1
ATOM 731 O O . ALA A 1 91 ? 8.185 11.579 -2.129 1.00 98.06 91 ALA A O 1
ATOM 732 N N . VAL A 1 92 ? 7.654 10.603 -0.184 1.00 98.31 92 VAL A N 1
ATOM 733 C CA . VAL A 1 92 ? 6.305 11.189 -0.121 1.00 98.31 92 VAL A CA 1
ATOM 734 C C . VAL A 1 92 ? 6.376 12.687 0.159 1.00 98.31 92 VAL A C 1
ATOM 736 O O . VAL A 1 92 ? 5.661 13.437 -0.502 1.00 98.31 92 VAL A O 1
ATOM 739 N N . GLU A 1 93 ? 7.274 13.137 1.036 1.00 97.62 93 GLU A N 1
ATOM 740 C CA . GLU A 1 93 ? 7.493 14.571 1.283 1.00 97.62 93 GLU A CA 1
ATOM 741 C C . GLU A 1 93 ? 7.958 15.302 0.013 1.00 97.62 93 GLU A C 1
ATOM 743 O O . GLU A 1 93 ? 7.461 16.376 -0.324 1.00 97.62 93 GLU A O 1
ATOM 748 N N . VAL A 1 94 ? 8.868 14.694 -0.754 1.00 98.06 94 VAL A N 1
ATOM 749 C CA . VAL A 1 94 ? 9.411 15.307 -1.979 1.00 98.06 94 VAL A CA 1
ATOM 750 C C . VAL A 1 94 ? 8.425 15.243 -3.148 1.00 98.06 94 VAL A C 1
ATOM 752 O O . VAL A 1 94 ? 8.280 16.197 -3.920 1.00 98.06 94 VAL A O 1
ATOM 755 N N . TYR A 1 95 ? 7.772 14.096 -3.347 1.00 97.69 95 TYR A N 1
ATOM 756 C CA . TYR A 1 95 ? 7.005 13.834 -4.561 1.00 97.69 95 TYR A CA 1
ATOM 757 C C . TYR A 1 95 ? 5.486 13.903 -4.374 1.00 97.69 95 TYR A C 1
ATOM 759 O O . TYR A 1 95 ? 4.775 13.941 -5.383 1.00 97.69 95 TYR A O 1
ATOM 767 N N . GLY A 1 96 ? 4.956 13.947 -3.154 1.00 96.81 96 GLY A N 1
ATOM 768 C CA . GLY A 1 96 ? 3.527 13.755 -2.901 1.00 96.81 96 GLY A CA 1
ATOM 769 C C . GLY A 1 96 ? 3.051 12.366 -3.368 1.00 96.81 96 GLY A C 1
ATOM 770 O O . GLY A 1 96 ? 3.866 11.456 -3.510 1.00 96.81 96 GLY A O 1
ATOM 771 N N . PRO A 1 97 ? 1.759 12.162 -3.694 1.00 95.50 97 PRO A N 1
ATOM 772 C CA . PRO A 1 97 ? 1.191 10.843 -4.019 1.00 95.50 97 PRO A CA 1
ATOM 773 C C . PRO A 1 97 ? 1.546 10.334 -5.437 1.00 95.50 97 PRO A C 1
ATOM 775 O O . PRO A 1 97 ? 0.722 9.745 -6.139 1.00 95.50 97 PRO A O 1
ATOM 778 N N . ARG A 1 98 ? 2.783 10.556 -5.897 1.00 96.88 98 ARG A N 1
ATOM 779 C CA . ARG A 1 98 ? 3.321 10.051 -7.171 1.00 96.88 98 ARG A CA 1
ATOM 780 C C . ARG A 1 98 ? 4.020 8.708 -6.949 1.00 96.88 98 ARG A C 1
ATOM 782 O O . ARG A 1 98 ? 5.244 8.608 -6.994 1.00 96.88 98 ARG A O 1
ATOM 789 N N . TRP A 1 99 ? 3.234 7.653 -6.751 1.00 95.62 99 TRP A N 1
ATOM 790 C CA . TRP A 1 99 ? 3.712 6.331 -6.308 1.00 95.62 99 TRP A CA 1
ATOM 791 C C . TRP A 1 99 ? 4.767 5.683 -7.203 1.00 95.62 99 TRP A C 1
ATOM 793 O O . TRP A 1 99 ? 5.653 5.004 -6.697 1.00 95.62 99 TRP A O 1
ATOM 803 N N . SER A 1 100 ? 4.725 5.921 -8.516 1.00 91.75 100 SER A N 1
ATOM 804 C CA . SER A 1 100 ? 5.774 5.443 -9.426 1.00 91.75 100 SER A CA 1
ATOM 805 C C . SER A 1 100 ? 7.133 6.087 -9.132 1.00 91.75 100 SER A C 1
ATOM 807 O O . SER A 1 100 ? 8.142 5.396 -9.162 1.00 91.75 100 SER A O 1
ATOM 809 N N . LYS A 1 101 ? 7.163 7.386 -8.795 1.00 92.62 101 LYS A N 1
ATOM 810 C CA . LYS A 1 101 ? 8.393 8.101 -8.416 1.00 92.62 101 LYS A CA 1
ATOM 811 C C . LYS A 1 101 ? 8.882 7.682 -7.035 1.00 92.62 101 LYS A C 1
ATOM 813 O O . LYS A 1 101 ? 10.065 7.437 -6.856 1.00 92.62 101 LYS A O 1
ATOM 818 N N . ILE A 1 102 ? 7.959 7.506 -6.092 1.00 96.62 102 ILE A N 1
ATOM 819 C CA . ILE A 1 102 ? 8.284 6.988 -4.757 1.00 96.62 102 ILE A CA 1
ATOM 820 C C . ILE A 1 102 ? 8.904 5.590 -4.850 1.00 96.62 102 ILE A C 1
ATOM 822 O O . ILE A 1 102 ? 9.907 5.313 -4.206 1.00 96.62 102 ILE A O 1
ATOM 826 N N . ALA A 1 103 ? 8.338 4.712 -5.679 1.00 93.50 103 ALA A N 1
ATOM 827 C CA . ALA A 1 103 ? 8.883 3.381 -5.926 1.00 93.50 103 ALA A CA 1
ATOM 828 C C . ALA A 1 103 ? 10.309 3.420 -6.502 1.00 93.50 103 ALA A C 1
ATOM 830 O O . ALA A 1 103 ? 11.145 2.620 -6.089 1.00 93.50 103 ALA A O 1
ATOM 831 N N . GLU A 1 104 ? 10.609 4.367 -7.401 1.00 91.81 104 GLU A N 1
ATOM 832 C CA . GLU A 1 104 ? 11.976 4.599 -7.895 1.00 91.81 104 GLU A CA 1
ATOM 833 C C . GLU A 1 104 ? 12.934 4.973 -6.747 1.00 91.81 104 GLU A C 1
ATOM 835 O O . GLU A 1 104 ? 14.037 4.434 -6.686 1.00 91.81 104 GLU A O 1
ATOM 840 N N . SER A 1 105 ? 12.508 5.821 -5.803 1.00 94.25 105 SER A N 1
ATOM 841 C CA . SER A 1 105 ? 13.311 6.206 -4.628 1.00 94.25 105 SER A CA 1
ATOM 842 C C . SER A 1 105 ? 13.497 5.074 -3.612 1.00 94.25 105 SER A C 1
ATOM 844 O O . SER A 1 105 ? 14.590 4.896 -3.074 1.00 94.25 105 SER A O 1
ATOM 846 N N . VAL A 1 106 ? 12.451 4.281 -3.356 1.00 94.69 106 VAL A N 1
ATOM 847 C CA . VAL A 1 106 ? 12.535 3.100 -2.479 1.00 94.69 106 VAL A CA 1
ATOM 848 C C . VAL A 1 106 ? 13.436 2.034 -3.113 1.00 94.69 106 VAL A C 1
ATOM 850 O O . VAL A 1 106 ? 14.227 1.390 -2.422 1.00 94.69 106 VAL A O 1
ATOM 853 N N . GLY A 1 107 ? 13.351 1.861 -4.435 1.00 90.69 107 GLY A N 1
ATOM 854 C CA . GLY A 1 107 ? 14.198 0.988 -5.252 1.00 90.69 107 GLY A CA 1
ATOM 855 C C . GLY A 1 107 ? 13.852 -0.501 -5.167 1.00 90.69 107 GLY A C 1
ATOM 856 O O . GLY A 1 107 ? 14.057 -1.235 -6.133 1.00 90.69 107 GLY A O 1
ATOM 857 N N . THR A 1 108 ? 13.291 -0.951 -4.042 1.00 91.62 108 THR A N 1
ATOM 858 C CA . THR A 1 108 ? 12.972 -2.365 -3.780 1.00 91.62 108 THR A CA 1
ATOM 859 C C . THR A 1 108 ? 11.486 -2.705 -3.851 1.00 91.62 108 THR A C 1
ATOM 861 O O . THR A 1 108 ? 11.102 -3.865 -3.688 1.00 91.62 108 THR A O 1
ATOM 864 N N . ARG A 1 109 ? 10.621 -1.709 -4.057 1.00 93.50 109 ARG A N 1
ATOM 865 C CA . ARG A 1 109 ? 9.159 -1.838 -3.999 1.00 93.50 109 ARG A CA 1
ATOM 866 C C . ARG A 1 109 ? 8.531 -1.154 -5.199 1.00 93.50 109 ARG A C 1
ATOM 868 O O . ARG A 1 109 ? 9.056 -0.163 -5.691 1.00 93.50 109 ARG A O 1
ATOM 875 N N . ASN A 1 110 ? 7.410 -1.684 -5.675 1.00 92.25 110 ASN A N 1
ATOM 876 C CA . ASN A 1 110 ? 6.638 -1.056 -6.745 1.00 92.25 110 ASN A CA 1
ATOM 877 C C . ASN A 1 110 ? 5.623 -0.037 -6.192 1.00 92.25 110 ASN A C 1
ATOM 879 O O . ASN A 1 110 ? 5.354 0.011 -4.991 1.00 92.25 110 ASN A O 1
ATOM 883 N N . GLY A 1 111 ? 5.035 0.764 -7.086 1.00 92.88 111 GLY A N 1
ATOM 884 C CA . GLY A 1 111 ? 4.124 1.848 -6.705 1.00 92.88 111 GLY A CA 1
ATOM 885 C C . GLY A 1 111 ? 2.907 1.385 -5.903 1.00 92.88 111 GLY A C 1
ATOM 886 O O . GLY A 1 111 ? 2.548 2.037 -4.928 1.00 92.88 111 GLY A O 1
ATOM 887 N N . ASP A 1 112 ? 2.316 0.236 -6.243 1.00 92.62 112 ASP A N 1
ATOM 888 C CA . ASP A 1 112 ? 1.148 -0.293 -5.525 1.00 92.62 112 ASP A CA 1
ATOM 889 C C . ASP A 1 112 ? 1.523 -0.727 -4.101 1.00 92.62 112 ASP A C 1
ATOM 891 O O . ASP A 1 112 ? 0.760 -0.517 -3.158 1.00 92.62 112 ASP A O 1
ATOM 895 N N . GLN A 1 113 ? 2.714 -1.313 -3.928 1.00 94.75 113 GLN A N 1
ATOM 896 C CA . GLN A 1 113 ? 3.239 -1.655 -2.607 1.00 94.75 113 GLN A CA 1
ATOM 897 C C . GLN A 1 113 ? 3.458 -0.392 -1.769 1.00 94.75 113 GLN A C 1
ATOM 899 O O . GLN A 1 113 ? 3.034 -0.371 -0.615 1.00 94.75 113 GLN A O 1
ATOM 904 N N . CYS A 1 114 ? 4.081 0.648 -2.338 1.00 96.75 114 CYS A N 1
ATOM 905 C CA . CYS A 1 114 ? 4.308 1.921 -1.649 1.00 96.75 114 CYS A CA 1
ATOM 906 C C . CYS A 1 114 ? 2.989 2.602 -1.266 1.00 96.75 114 CYS A C 1
ATOM 908 O O . CYS A 1 114 ? 2.817 2.986 -0.113 1.00 96.75 114 CYS A O 1
ATOM 910 N N . TRP A 1 115 ? 2.038 2.688 -2.203 1.00 97.50 115 TRP A N 1
ATOM 911 C CA . TRP A 1 115 ? 0.694 3.220 -1.958 1.00 97.50 115 TRP A CA 1
ATOM 912 C C . TRP A 1 115 ? 0.029 2.504 -0.785 1.00 97.50 115 TRP A C 1
ATOM 914 O O . TRP A 1 115 ? -0.414 3.136 0.172 1.00 97.50 115 TRP A O 1
ATOM 924 N N . LYS A 1 116 ? 0.024 1.168 -0.822 1.00 96.19 116 LYS A N 1
ATOM 925 C CA . LYS A 1 116 ? -0.583 0.363 0.232 1.00 96.19 116 LYS A CA 1
ATOM 926 C C . LYS A 1 116 ? 0.110 0.584 1.573 1.00 96.19 116 LYS A C 1
ATOM 928 O O . LYS A 1 116 ? -0.557 0.794 2.576 1.00 96.19 116 LYS A O 1
ATOM 933 N N . ARG A 1 117 ? 1.446 0.567 1.600 1.00 97.56 117 ARG A N 1
ATOM 934 C CA . ARG A 1 117 ? 2.221 0.779 2.828 1.00 97.56 117 ARG A CA 1
ATOM 935 C C . ARG A 1 117 ? 1.953 2.150 3.443 1.00 97.56 117 ARG A C 1
ATOM 937 O O . ARG A 1 117 ? 1.828 2.240 4.662 1.00 97.56 117 ARG A O 1
ATOM 944 N N . TRP A 1 118 ? 1.827 3.182 2.611 1.00 98.00 118 TRP A N 1
ATOM 945 C CA . TRP A 1 118 ? 1.462 4.518 3.059 1.00 98.00 118 TRP A CA 1
ATOM 946 C C . TRP A 1 118 ? 0.096 4.521 3.746 1.00 98.00 118 TRP A C 1
ATOM 948 O O . TRP A 1 118 ? 0.023 4.773 4.947 1.00 98.00 118 TRP A O 1
ATOM 958 N N . TYR A 1 119 ? -0.961 4.167 3.012 1.00 96.62 119 TYR A N 1
ATOM 959 C CA . TYR A 1 119 ? -2.340 4.294 3.493 1.00 96.62 119 TYR A CA 1
ATOM 960 C C . TYR A 1 119 ? -2.746 3.262 4.548 1.00 96.62 119 TYR A C 1
ATOM 962 O O . TYR A 1 119 ? -3.709 3.497 5.272 1.00 96.62 119 TYR A O 1
ATOM 970 N N . ASP A 1 120 ? -2.022 2.149 4.670 1.00 96.06 120 ASP A N 1
ATOM 971 C CA . ASP A 1 120 ? -2.292 1.156 5.711 1.00 96.06 120 ASP A CA 1
ATOM 972 C C . ASP A 1 120 ? -1.461 1.375 6.985 1.00 96.06 120 ASP A C 1
ATOM 974 O O . ASP A 1 120 ? -1.847 0.868 8.042 1.00 96.06 120 ASP A O 1
ATOM 978 N N . CYS A 1 121 ? -0.296 2.039 6.910 1.00 95.38 121 CYS A N 1
ATOM 979 C CA . CYS A 1 121 ? 0.677 2.024 8.013 1.00 95.38 121 CYS A CA 1
ATOM 980 C C . CYS A 1 121 ? 1.445 3.326 8.271 1.00 95.38 121 CYS A C 1
ATOM 982 O O . CYS A 1 121 ? 1.755 3.600 9.433 1.00 95.38 121 CYS A O 1
ATOM 984 N N . LEU A 1 122 ? 1.849 4.073 7.240 1.00 96.94 122 LEU A N 1
ATOM 985 C CA . LEU A 1 122 ? 2.813 5.172 7.410 1.00 96.94 122 LEU A CA 1
ATOM 986 C C . LEU A 1 122 ? 2.168 6.551 7.475 1.00 96.94 122 LEU A C 1
ATOM 988 O O . LEU A 1 122 ? 2.718 7.403 8.167 1.00 96.94 122 LEU A O 1
ATOM 992 N N . ASP A 1 123 ? 1.011 6.746 6.840 1.00 96.75 123 ASP A N 1
ATOM 993 C CA . ASP A 1 123 ? 0.313 8.029 6.850 1.00 96.75 123 ASP A CA 1
ATOM 994 C C . ASP A 1 123 ? 0.107 8.510 8.302 1.00 96.75 123 ASP A C 1
ATOM 996 O O . ASP A 1 123 ? -0.454 7.769 9.120 1.00 96.75 123 ASP A O 1
ATOM 1000 N N . PRO A 1 124 ? 0.581 9.717 8.658 1.00 95.94 124 PRO A N 1
ATOM 1001 C CA . PRO A 1 124 ? 0.498 10.231 10.023 1.00 95.94 124 PRO A CA 1
ATOM 1002 C C . PRO A 1 124 ? -0.943 10.457 10.491 1.00 95.94 124 PRO A C 1
ATOM 1004 O O . PRO A 1 124 ? -1.178 10.574 11.689 1.00 95.94 124 PRO A O 1
ATOM 1007 N N . ARG A 1 125 ? -1.914 10.487 9.571 1.00 95.50 125 ARG A N 1
ATOM 1008 C CA . ARG A 1 125 ? -3.341 10.597 9.898 1.00 95.50 125 ARG A CA 1
ATOM 1009 C C . ARG A 1 125 ? -3.947 9.283 10.383 1.00 95.50 125 ARG A C 1
ATOM 1011 O O . ARG A 1 125 ? -5.076 9.298 10.854 1.00 95.50 125 ARG A O 1
ATOM 1018 N N . ILE A 1 126 ? -3.240 8.161 10.243 1.00 96.44 126 ILE A N 1
ATOM 1019 C CA . ILE A 1 126 ? -3.727 6.855 10.692 1.00 96.44 126 ILE A CA 1
ATOM 1020 C C . ILE A 1 126 ? -3.651 6.772 12.213 1.00 96.44 126 ILE A C 1
ATOM 1022 O O . ILE A 1 126 ? -2.585 6.973 12.799 1.00 96.44 126 ILE A O 1
ATOM 1026 N N . ASP A 1 127 ? -4.755 6.367 12.833 1.00 96.00 127 ASP A N 1
ATOM 1027 C CA . ASP A 1 127 ? -4.786 6.026 14.246 1.00 96.00 127 ASP A CA 1
ATOM 1028 C C . ASP A 1 127 ? -4.130 4.658 14.497 1.00 96.00 127 ASP A C 1
ATOM 1030 O O . ASP A 1 127 ? -4.596 3.602 14.048 1.00 96.00 127 ASP A O 1
ATOM 1034 N N . LYS A 1 128 ? -3.017 4.700 15.233 1.00 94.00 128 LYS A N 1
ATOM 1035 C CA . LYS A 1 128 ? -2.194 3.546 15.624 1.00 94.00 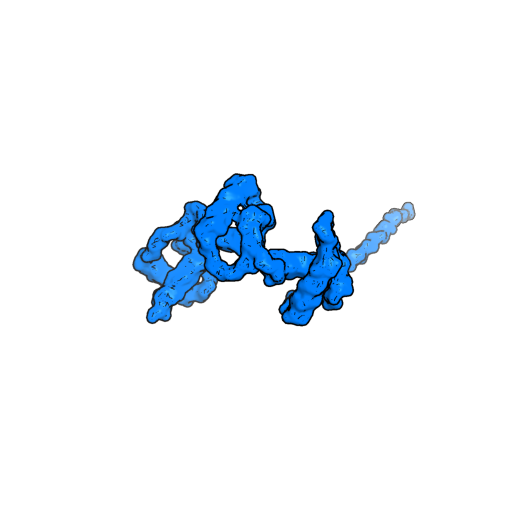128 LYS A CA 1
ATOM 1036 C C . LYS A 1 128 ? -2.322 3.229 17.117 1.00 94.00 128 LYS A C 1
ATOM 1038 O O . LYS A 1 128 ? -1.548 2.417 17.624 1.00 94.00 128 LYS A O 1
ATOM 1043 N N . SER A 1 129 ? -3.256 3.871 17.821 1.00 95.38 129 SER A N 1
ATOM 1044 C CA . SER A 1 129 ? -3.531 3.604 19.229 1.00 95.38 129 SER A CA 1
ATOM 1045 C C . SER A 1 129 ? -3.947 2.139 19.442 1.00 95.38 129 SER A C 1
ATOM 1047 O O . SER A 1 129 ? -4.519 1.512 18.534 1.00 95.38 129 SER A O 1
ATOM 1049 N N . PRO A 1 130 ? -3.659 1.555 20.620 1.00 96.50 130 PRO A N 1
ATOM 1050 C CA . PRO A 1 130 ? -4.196 0.250 20.985 1.00 96.50 130 PRO A CA 1
ATOM 1051 C C . PRO A 1 130 ? -5.725 0.228 20.872 1.00 96.50 130 PRO A C 1
ATOM 1053 O O . PRO A 1 130 ? -6.378 1.232 21.135 1.00 96.50 130 PRO A O 1
ATOM 1056 N N . TRP A 1 131 ? -6.281 -0.917 20.483 1.00 97.50 131 TRP A N 1
ATOM 1057 C CA . TRP A 1 131 ? -7.730 -1.121 20.471 1.00 97.50 131 TRP A CA 1
ATOM 1058 C C . TRP A 1 131 ? -8.264 -1.204 21.899 1.00 97.50 131 TRP A C 1
ATOM 1060 O O . TRP A 1 131 ? -7.705 -1.950 22.712 1.00 97.50 131 TRP A O 1
ATOM 1070 N N . THR A 1 132 ? -9.335 -0.469 22.190 1.00 97.56 132 THR A N 1
ATOM 1071 C CA . THR A 1 132 ? -10.017 -0.536 23.487 1.00 97.56 132 THR A CA 1
ATOM 1072 C C . THR A 1 132 ? -11.071 -1.654 23.518 1.00 97.56 132 THR A C 1
ATOM 1074 O O . THR A 1 132 ? -11.542 -2.096 22.465 1.00 97.56 132 THR A O 1
ATOM 1077 N N . PRO A 1 133 ? -11.485 -2.124 24.711 1.00 97.75 133 PRO A N 1
ATOM 1078 C CA . PRO A 1 133 ? -12.571 -3.102 24.836 1.00 97.75 133 PRO A CA 1
ATOM 1079 C C . PRO A 1 133 ? -13.904 -2.639 24.219 1.00 97.75 133 PRO A C 1
ATOM 1081 O O . PRO A 1 133 ? -14.673 -3.448 23.695 1.00 97.75 133 PRO A O 1
ATOM 1084 N N . GLU A 1 134 ? -14.186 -1.336 24.248 1.00 97.62 134 GLU A N 1
ATOM 1085 C CA . GLU A 1 134 ? -15.383 -0.737 23.649 1.00 97.62 134 GLU A CA 1
ATOM 1086 C C . GLU A 1 134 ? -15.315 -0.785 22.119 1.00 97.62 134 GLU A C 1
ATOM 1088 O O . GLU A 1 134 ? -16.300 -1.120 21.450 1.00 97.62 134 GLU A O 1
ATOM 1093 N N . GLU A 1 135 ? -14.139 -0.500 21.554 1.00 97.88 135 GLU A N 1
ATOM 1094 C CA . GLU A 1 135 ? -13.900 -0.632 20.120 1.00 97.88 135 GLU A CA 1
ATOM 1095 C C . GLU A 1 135 ? -13.997 -2.088 19.665 1.00 97.88 135 GLU A C 1
ATOM 1097 O O . GLU A 1 135 ? -14.587 -2.357 18.621 1.00 97.88 135 GLU A O 1
ATOM 1102 N N . ASP A 1 136 ? -13.482 -3.036 20.453 1.00 98.12 136 ASP A N 1
ATOM 1103 C CA . ASP A 1 136 ? -13.616 -4.468 20.172 1.00 98.12 136 ASP A CA 1
ATOM 1104 C C . ASP A 1 136 ? -15.076 -4.908 20.157 1.00 98.12 136 ASP A C 1
ATOM 1106 O O . ASP A 1 136 ? -15.511 -5.595 19.232 1.00 98.12 136 ASP A O 1
ATOM 1110 N N . SER A 1 137 ? -15.843 -4.481 21.162 1.00 97.81 137 SER A N 1
ATOM 1111 C CA . SER A 1 137 ? -17.274 -4.771 21.260 1.00 97.81 137 SER A CA 1
ATOM 1112 C C . SER A 1 137 ? -18.012 -4.230 20.036 1.00 97.81 137 SER A C 1
ATOM 1114 O O . SER A 1 137 ? -18.774 -4.953 19.392 1.00 97.81 137 SER A O 1
ATOM 1116 N N . THR A 1 138 ? -17.712 -2.986 19.653 1.00 98.12 138 THR A N 1
ATOM 1117 C CA . THR A 1 138 ? -18.259 -2.357 18.444 1.00 98.12 138 THR A CA 1
ATOM 1118 C C . THR A 1 138 ? -17.859 -3.135 17.190 1.00 98.12 138 THR A C 1
ATOM 1120 O O . THR A 1 138 ? -18.707 -3.438 16.355 1.00 98.12 138 THR A O 1
ATOM 1123 N N . LEU A 1 139 ? -16.588 -3.522 17.061 1.00 98.19 139 LEU A N 1
ATOM 1124 C CA . LEU A 1 139 ? -16.076 -4.252 15.904 1.00 98.19 139 LEU A CA 1
ATOM 1125 C C . LEU A 1 139 ? -16.776 -5.606 15.746 1.00 98.19 139 LEU A C 1
ATOM 1127 O O . LEU A 1 139 ? -17.151 -5.968 14.634 1.00 98.19 139 LEU A O 1
ATOM 1131 N N . LEU A 1 140 ? -16.980 -6.344 16.840 1.00 97.94 140 LEU A N 1
ATOM 1132 C CA . LEU A 1 140 ? -17.655 -7.642 16.823 1.00 97.94 140 LEU A CA 1
ATOM 1133 C C . LEU A 1 140 ? -19.125 -7.522 16.410 1.00 97.94 140 LEU A C 1
ATOM 1135 O O . LEU A 1 140 ? -19.568 -8.287 15.553 1.00 97.94 140 LEU A O 1
ATOM 1139 N N . VAL A 1 141 ? -19.856 -6.545 16.960 1.00 98.06 141 VAL A N 1
ATOM 1140 C CA . VAL A 1 141 ? -21.256 -6.275 16.586 1.00 98.06 141 VAL A CA 1
ATOM 1141 C C . VAL A 1 141 ? -21.356 -5.938 15.100 1.00 98.06 141 VAL A C 1
ATOM 1143 O O . VAL A 1 141 ? -22.136 -6.550 14.374 1.00 98.06 141 VAL A O 1
ATOM 1146 N N . GLN A 1 142 ? -20.512 -5.024 14.621 1.00 98.12 142 GLN A N 1
ATOM 1147 C CA . GLN A 1 142 ? -20.555 -4.569 13.232 1.00 98.12 142 GLN A CA 1
ATOM 1148 C C . GLN A 1 142 ? -20.142 -5.661 12.237 1.00 98.12 142 GLN A C 1
ATOM 1150 O O . GLN A 1 142 ? -20.706 -5.754 11.148 1.00 98.12 142 GLN A O 1
ATOM 1155 N N . VAL A 1 143 ? -19.203 -6.540 12.604 1.00 97.81 143 VAL A N 1
ATOM 1156 C CA . VAL A 1 143 ? -18.861 -7.71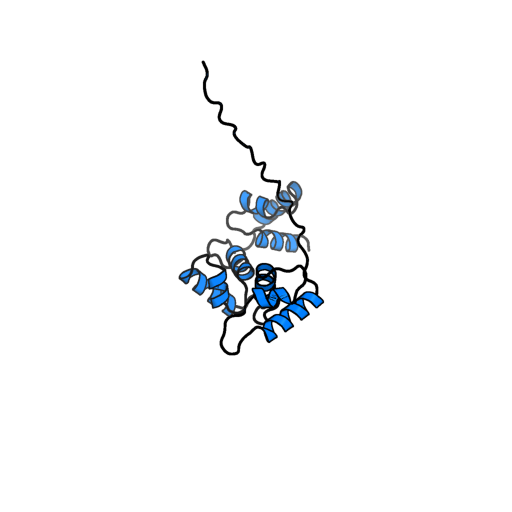2 11.781 1.00 97.81 143 VAL A CA 1
ATOM 1157 C C . VAL A 1 143 ? -19.989 -8.749 11.772 1.00 97.81 143 VAL A C 1
ATOM 1159 O O . VAL A 1 143 ? -20.187 -9.404 10.750 1.00 97.81 143 VAL A O 1
ATOM 1162 N N . ALA A 1 144 ? -20.734 -8.912 12.869 1.00 97.19 144 ALA A N 1
ATOM 1163 C CA . ALA A 1 144 ? -21.894 -9.802 12.902 1.00 97.19 144 ALA A CA 1
ATOM 1164 C C . ALA A 1 144 ? -23.042 -9.287 12.015 1.00 97.19 144 ALA A C 1
ATOM 1166 O O . ALA A 1 144 ? -23.691 -10.081 11.339 1.00 97.19 144 ALA A O 1
ATOM 1167 N N . GLU A 1 145 ? -23.254 -7.969 11.977 1.00 97.12 145 GLU A N 1
ATOM 1168 C CA . GLU A 1 145 ? -24.321 -7.326 11.200 1.00 97.12 145 GLU A CA 1
ATOM 1169 C C . GLU A 1 145 ? -23.989 -7.204 9.702 1.00 97.12 145 GLU A C 1
ATOM 1171 O O . GLU A 1 145 ? -24.807 -7.534 8.845 1.00 97.12 145 GLU A O 1
ATOM 1176 N N . HIS A 1 146 ? -22.777 -6.752 9.367 1.00 95.50 146 HIS A N 1
ATOM 1177 C CA . HIS A 1 146 ? -22.382 -6.412 7.992 1.00 95.50 146 HIS A CA 1
ATOM 1178 C C . HIS A 1 146 ? -21.389 -7.402 7.366 1.00 95.50 146 HIS A C 1
ATOM 1180 O O . HIS A 1 146 ? -20.948 -7.232 6.223 1.00 95.50 146 HIS A O 1
ATOM 1186 N N . GLY A 1 147 ? -20.997 -8.444 8.100 1.00 95.69 147 GLY A N 1
ATOM 1187 C CA . GLY A 1 147 ? -19.943 -9.358 7.683 1.00 95.69 147 GLY A CA 1
ATOM 1188 C C . GLY A 1 147 ? -18.567 -8.686 7.648 1.00 95.69 147 GLY A C 1
ATOM 1189 O O . GLY A 1 147 ? -18.290 -7.688 8.306 1.00 95.69 147 GLY A O 1
ATOM 1190 N N . ARG A 1 148 ? -17.650 -9.231 6.843 1.00 95.94 148 ARG A N 1
ATOM 1191 C CA . ARG A 1 148 ? -16.251 -8.763 6.758 1.00 95.94 148 ARG A CA 1
ATOM 1192 C C . ARG A 1 148 ? -16.070 -7.565 5.812 1.00 95.94 148 ARG A C 1
ATOM 1194 O O . ARG A 1 148 ? -15.061 -7.487 5.105 1.00 95.94 148 ARG A O 1
ATOM 1201 N N . ASN A 1 149 ? -17.030 -6.638 5.786 1.00 96.31 149 ASN A N 1
ATOM 1202 C CA . ASN A 1 149 ? -16.934 -5.397 5.016 1.00 96.31 149 ASN A CA 1
ATOM 1203 C C . ASN A 1 149 ? -16.107 -4.338 5.770 1.00 96.31 149 ASN A C 1
ATOM 1205 O O . ASN A 1 149 ? -16.620 -3.342 6.274 1.00 96.31 149 ASN A O 1
ATOM 1209 N N . TRP A 1 150 ? -14.795 -4.567 5.860 1.00 97.12 150 TRP A N 1
ATOM 1210 C CA . TRP A 1 150 ? -13.880 -3.742 6.660 1.00 97.12 150 TRP A CA 1
ATOM 1211 C C . TRP A 1 150 ? -13.876 -2.263 6.280 1.00 97.12 150 TRP A C 1
ATOM 1213 O O . TRP A 1 150 ? -13.659 -1.417 7.140 1.00 97.12 150 TRP A O 1
ATOM 1223 N N . THR A 1 151 ? -14.060 -1.942 4.999 1.00 95.19 151 THR A N 1
ATOM 1224 C CA . THR A 1 151 ? -14.064 -0.552 4.529 1.00 95.19 151 THR A CA 1
ATOM 1225 C C . THR A 1 151 ? -15.287 0.189 5.041 1.00 95.19 151 THR A C 1
ATOM 1227 O O . THR A 1 151 ? -15.149 1.284 5.575 1.00 95.19 151 THR A O 1
ATOM 1230 N N . GLU A 1 152 ? -16.468 -0.418 4.945 1.00 95.69 152 GLU A N 1
ATOM 1231 C CA . GLU A 1 152 ? -17.697 0.184 5.459 1.00 95.69 152 GLU A CA 1
ATOM 1232 C C . GLU A 1 152 ? -17.669 0.331 6.984 1.00 95.69 152 GLU A C 1
ATOM 1234 O O . GLU A 1 152 ? -17.949 1.414 7.495 1.00 95.69 152 GLU A O 1
ATOM 1239 N N . ILE A 1 153 ? -17.259 -0.724 7.695 1.00 97.25 153 ILE A N 1
ATOM 1240 C CA . ILE A 1 153 ? -17.202 -0.737 9.162 1.00 97.25 153 ILE A CA 1
ATOM 1241 C C . ILE A 1 153 ? -16.269 0.361 9.681 1.00 97.25 153 ILE A C 1
ATOM 1243 O O . ILE A 1 153 ? -16.648 1.145 10.548 1.00 97.25 153 ILE A O 1
ATOM 1247 N N . VAL A 1 154 ? -15.054 0.451 9.134 1.00 96.81 154 VAL A N 1
ATOM 1248 C CA . VAL A 1 154 ? -14.067 1.446 9.569 1.00 96.81 154 VAL A CA 1
ATOM 1249 C C . VAL A 1 154 ? -14.527 2.864 9.255 1.00 96.81 154 VAL A C 1
ATOM 1251 O O . VAL A 1 154 ? -14.484 3.716 10.136 1.00 96.81 154 VAL A O 1
ATOM 1254 N N . ASN A 1 155 ? -15.042 3.109 8.047 1.00 95.00 155 ASN A N 1
ATOM 1255 C CA . ASN A 1 155 ? -15.502 4.443 7.658 1.00 95.00 155 ASN A CA 1
ATOM 1256 C C . ASN A 1 155 ? -16.646 4.963 8.542 1.00 95.00 155 ASN A C 1
ATOM 1258 O O . ASN A 1 155 ? -16.747 6.171 8.741 1.00 95.00 155 ASN A O 1
ATOM 1262 N N . LYS A 1 156 ? -17.511 4.074 9.046 1.00 96.44 156 LYS A N 1
ATOM 1263 C CA . LYS A 1 156 ? -18.656 4.448 9.886 1.00 96.44 156 LYS A CA 1
ATOM 1264 C C . LYS A 1 156 ? -18.321 4.535 11.376 1.00 96.44 156 LYS A C 1
ATOM 1266 O O . LYS A 1 156 ? -18.840 5.421 12.046 1.00 96.44 156 LYS A O 1
ATOM 1271 N N . HIS A 1 157 ? -17.493 3.626 11.894 1.00 96.69 157 HIS A N 1
ATOM 1272 C CA . HIS A 1 157 ? -17.350 3.423 13.344 1.00 96.69 157 HIS A CA 1
ATOM 1273 C C . HIS A 1 157 ? -15.948 3.694 13.892 1.00 96.69 157 HIS A C 1
ATOM 1275 O O . HIS A 1 157 ? -15.805 3.904 15.091 1.00 96.69 157 HIS A O 1
ATOM 1281 N N . PHE A 1 158 ? -14.919 3.706 13.043 1.00 96.31 158 PHE A N 1
ATOM 1282 C CA . PHE A 1 158 ? -13.524 3.817 13.472 1.00 96.31 158 PHE A CA 1
ATOM 1283 C C . PHE A 1 158 ? -12.790 4.871 12.638 1.00 96.31 158 PHE A C 1
ATOM 1285 O O . PHE A 1 158 ? -11.941 4.521 11.808 1.00 96.31 158 PHE A O 1
ATOM 1292 N N . PRO A 1 159 ? -13.116 6.167 12.815 1.00 91.50 159 PRO A N 1
ATOM 1293 C CA . PRO A 1 159 ? -12.474 7.230 12.056 1.00 91.50 159 PRO A CA 1
ATOM 1294 C C . PRO A 1 159 ? -10.954 7.144 12.218 1.00 91.50 159 PRO A C 1
ATOM 1296 O O . PRO A 1 159 ? -10.447 6.887 13.305 1.00 91.50 159 PRO A O 1
ATOM 1299 N N . ASN A 1 160 ? -10.227 7.346 11.121 1.00 93.50 160 ASN A N 1
ATOM 1300 C CA . ASN A 1 160 ? -8.761 7.291 11.050 1.00 93.50 160 ASN A CA 1
ATOM 1301 C C . ASN A 1 160 ? -8.108 5.917 11.299 1.00 93.50 160 ASN A C 1
ATOM 1303 O O . ASN A 1 160 ? -6.908 5.781 11.052 1.00 93.50 160 ASN A O 1
ATOM 1307 N N . ARG A 1 161 ? -8.840 4.873 11.707 1.00 96.56 161 ARG A N 1
ATOM 1308 C CA . ARG A 1 161 ? -8.330 3.493 11.624 1.00 96.56 161 ARG A CA 1
ATOM 1309 C C . ARG A 1 161 ? -8.388 3.008 10.169 1.00 96.56 161 ARG A C 1
ATOM 1311 O O . ARG A 1 161 ? -9.023 3.620 9.315 1.00 96.56 161 ARG A O 1
ATOM 1318 N N . THR A 1 162 ? -7.695 1.914 9.852 1.00 97.38 162 THR A N 1
ATOM 1319 C CA . THR A 1 162 ? -7.647 1.359 8.488 1.00 97.38 162 THR A CA 1
ATOM 1320 C C . THR A 1 162 ? -8.399 0.038 8.416 1.00 97.38 162 THR A C 1
ATOM 1322 O O . THR A 1 162 ? -8.495 -0.708 9.391 1.00 97.38 162 THR A O 1
ATOM 1325 N N . SER A 1 163 ? -8.892 -0.322 7.229 1.00 97.00 163 SER A N 1
ATOM 1326 C CA . SER A 1 163 ? -9.479 -1.652 7.010 1.00 97.00 163 SER A CA 1
ATOM 1327 C C . SER A 1 163 ? -8.509 -2.781 7.381 1.00 97.00 163 SER A C 1
ATOM 1329 O O . SER A 1 163 ? -8.936 -3.835 7.855 1.00 97.00 163 SER A O 1
ATOM 1331 N N . LEU A 1 164 ? -7.199 -2.566 7.195 1.00 96.50 164 LEU A N 1
ATOM 1332 C CA . LEU A 1 164 ? -6.178 -3.519 7.614 1.00 96.50 164 LEU A CA 1
ATOM 1333 C C . LEU A 1 164 ? -6.114 -3.652 9.142 1.00 96.50 164 LEU A C 1
ATOM 1335 O O . LEU A 1 164 ? -6.043 -4.779 9.633 1.00 96.50 164 LEU A O 1
ATOM 1339 N N . SER A 1 165 ? -6.155 -2.544 9.892 1.00 97.12 165 SER A N 1
ATOM 1340 C CA . SER A 1 165 ? -6.092 -2.595 11.357 1.00 97.12 165 SER A CA 1
ATOM 1341 C C . SER A 1 165 ? -7.309 -3.311 11.951 1.00 97.12 165 SER A C 1
ATOM 1343 O O . SER A 1 165 ? -7.126 -4.193 12.789 1.00 97.12 165 SER A O 1
ATOM 1345 N N . ALA A 1 166 ? -8.518 -3.039 11.446 1.00 97.62 166 ALA A N 1
ATOM 1346 C CA . ALA A 1 166 ? -9.747 -3.716 11.872 1.00 97.62 166 ALA A CA 1
ATOM 1347 C C . ALA A 1 166 ? -9.716 -5.223 11.578 1.00 97.62 166 ALA A C 1
ATOM 1349 O O . ALA A 1 166 ? -9.977 -6.042 12.461 1.00 97.62 166 ALA A O 1
ATOM 1350 N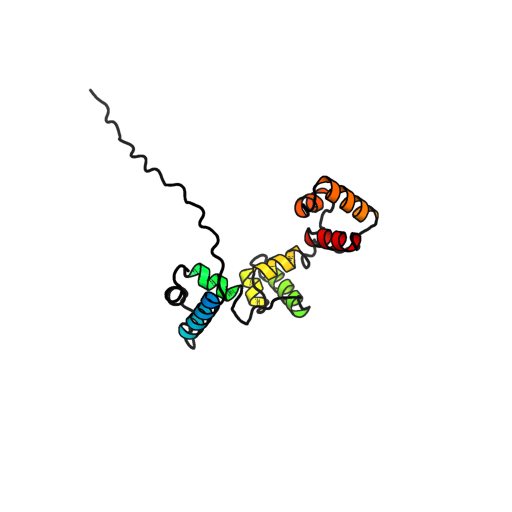 N . LYS A 1 167 ? -9.310 -5.616 10.363 1.00 97.56 167 LYS A N 1
ATOM 1351 C CA . LYS A 1 167 ? -9.150 -7.033 10.003 1.00 97.56 167 LYS A CA 1
ATOM 1352 C C . LYS A 1 167 ? -8.146 -7.742 10.918 1.00 97.56 167 LYS A C 1
ATOM 1354 O O . LYS A 1 167 ? -8.390 -8.875 11.345 1.00 97.56 167 LYS A O 1
ATOM 1359 N N . ASN A 1 168 ? -7.007 -7.103 11.189 1.00 97.00 168 ASN A N 1
ATOM 1360 C CA . ASN A 1 168 ? -5.969 -7.664 12.052 1.00 97.00 168 ASN A CA 1
ATOM 1361 C C . ASN A 1 168 ? -6.478 -7.820 13.487 1.00 97.00 168 ASN A C 1
ATOM 1363 O O . ASN A 1 168 ? -6.271 -8.878 14.077 1.00 97.00 168 ASN A O 1
ATOM 1367 N N . ARG A 1 169 ? -7.189 -6.816 14.020 1.00 97.81 169 ARG A N 1
ATOM 1368 C CA . ARG A 1 169 ? -7.779 -6.894 15.357 1.00 97.81 169 ARG A CA 1
ATOM 1369 C C . ARG A 1 169 ? -8.805 -8.009 15.459 1.00 97.81 169 ARG A C 1
ATOM 1371 O O . ARG A 1 169 ? -8.680 -8.858 16.334 1.00 97.81 169 ARG A O 1
ATOM 1378 N N . TYR A 1 170 ? -9.748 -8.071 14.524 1.00 98.00 170 TYR A N 1
ATOM 1379 C CA . TYR A 1 170 ? -10.737 -9.143 14.492 1.00 98.00 170 TYR A CA 1
ATOM 1380 C C . TYR A 1 170 ? -10.070 -10.524 14.442 1.00 98.00 170 TYR A C 1
ATOM 1382 O O . TYR A 1 170 ? -10.448 -11.421 15.181 1.00 98.00 170 TYR A O 1
ATOM 1390 N N . SER A 1 171 ? -9.006 -10.689 13.650 1.00 97.12 171 SER A N 1
ATOM 1391 C CA . SER A 1 171 ? -8.262 -11.957 13.581 1.00 97.12 171 SER A CA 1
ATOM 1392 C C . SER A 1 171 ? -7.594 -12.360 14.904 1.00 97.12 171 SER A C 1
ATOM 1394 O O . SER A 1 171 ? -7.307 -13.539 15.084 1.00 97.12 171 SER A O 1
ATOM 1396 N N . ILE A 1 172 ? -7.313 -11.410 15.802 1.00 96.56 172 ILE A N 1
ATOM 1397 C CA . ILE A 1 172 ? -6.812 -11.677 17.159 1.00 96.56 172 ILE A CA 1
ATOM 1398 C C . ILE A 1 172 ? -7.965 -12.092 18.078 1.00 96.56 172 ILE A C 1
ATOM 1400 O O . ILE A 1 172 ? -7.811 -13.050 18.819 1.00 96.56 172 ILE A O 1
ATOM 1404 N N . LEU A 1 173 ? -9.118 -11.422 17.990 1.00 96.12 173 LEU A N 1
ATOM 1405 C CA . LEU A 1 173 ? -10.305 -11.709 18.810 1.00 96.12 173 LEU A CA 1
ATOM 1406 C C . LEU A 1 173 ? -10.962 -13.067 18.508 1.00 96.12 173 LEU A C 1
ATOM 1408 O O . LEU A 1 173 ? -11.810 -13.517 19.268 1.00 96.12 173 LEU A O 1
ATOM 1412 N N . GLN A 1 174 ? -10.632 -13.688 17.374 1.00 92.38 174 GLN A N 1
ATOM 1413 C CA . GLN A 1 174 ? -11.153 -15.000 16.964 1.00 92.38 174 GLN A CA 1
ATOM 1414 C C . GLN A 1 174 ? -10.211 -16.171 17.302 1.00 92.38 174 GLN A C 1
ATOM 1416 O O . GLN A 1 174 ? -10.465 -17.288 16.855 1.00 92.38 174 GLN A O 1
ATOM 1421 N N . ARG A 1 175 ? -9.096 -15.916 17.996 1.00 81.81 175 ARG A N 1
ATOM 1422 C CA . ARG A 1 175 ? -8.148 -16.944 18.455 1.00 81.81 175 ARG A CA 1
ATOM 1423 C C . ARG A 1 175 ? -8.433 -17.318 19.896 1.00 81.81 175 ARG A C 1
ATOM 1425 O O . ARG A 1 175 ? -8.269 -18.518 20.193 1.00 81.81 175 ARG A O 1
#

Secondary structure (DSSP, 8-state):
--PPPP---------------PPPPHHHHHHHHHHHHHH--TTS---HHHHHHTSTT--HHHHHHHIIIIISTT---SPPPHHHHHHHHHHHHHHSS-HHHHHHHHSSS-HHHHHHHIIIII-TTS--SPPPHHHHHHHHHHHHHH-S-HHHHHHHHSTT--HHHHHHHHHHHT-